Protein AF-A0AAV9ZK96-F1 (afdb_monomer_lite)

Radius of gyration: 22.39 Å; chains: 1; bounding box: 47×40×67 Å

Sequence (142 aa):
MERTIGNLGEEIKQHPSPYANLAERGYRRCQLNALTLLVPFLNPARPLPQGSEDLGNGYILLRARDEYHQIVAGKYGTAIRDYLEEAEGVPATEGWMPRVARWVRMRLPNGQIVRSVWKESRMLQLRIARNVKVKIVSFILV

Organism: NCBI:txid2862362

Foldseek 3Di:
DVVVVVVLCVQQDPDPDSVVSSVVVVVVVVVVVVCCVVPVVVPPDDPAPPPKDDPDPQKIFHPDKAPFFDWDDDPVQVVVQVCCCVPVVDHQPVPDTDTHIGTQWMQDNVRAIDGDPVVQVPDPDDPPPRDDDDDDPDPPDD

Secondary structure (DSSP, 8-state):
-HHHHHHHHHHH-S-SSHHHHHHHHHHHHHHHHHHHHH-GGGSPPPPPPTT-EEEETTEEEEEEE-SSPEE--THHHHHHHHHHHHHH-----TT---EE--EEEEE-TTS-EEE-HHHHTT-SS-----------------

pLDDT: mean 81.17, std 12.4, range [34.97, 94.25]

Structure (mmCIF, N/CA/C/O backbone):
data_AF-A0AAV9ZK96-F1
#
_entry.id   AF-A0AAV9ZK96-F1
#
loop_
_atom_site.group_PDB
_atom_site.id
_atom_site.type_symbol
_atom_site.label_atom_id
_atom_site.label_alt_id
_atom_site.label_comp_id
_atom_site.label_asym_id
_atom_site.label_entity_id
_atom_site.label_seq_id
_atom_site.pdbx_PDB_ins_code
_atom_site.Cartn_x
_atom_site.Cartn_y
_atom_site.Cartn_z
_atom_site.occupancy
_atom_site.B_iso_or_equiv
_atom_site.auth_seq_id
_atom_site.auth_comp_id
_atom_site.auth_asym_id
_atom_site.auth_atom_id
_atom_site.pdbx_PDB_model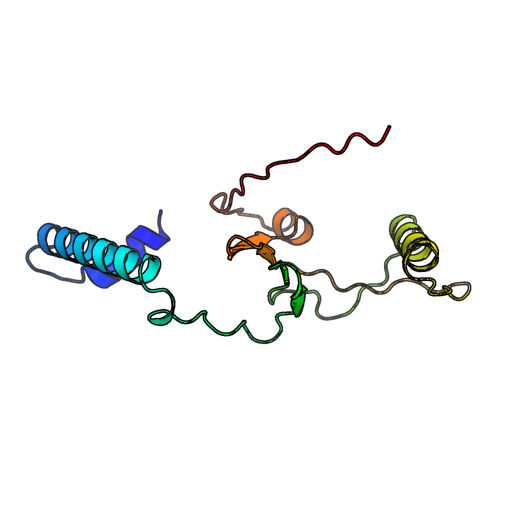_num
ATOM 1 N N . MET A 1 1 ? 0.420 -5.486 19.413 1.00 51.66 1 MET A N 1
ATOM 2 C CA . MET A 1 1 ? -0.102 -5.308 20.783 1.00 51.66 1 MET A CA 1
ATOM 3 C C . MET A 1 1 ? -0.197 -3.848 21.198 1.00 51.66 1 MET A C 1
ATOM 5 O O . MET A 1 1 ? -1.306 -3.421 21.463 1.00 51.66 1 MET A O 1
ATOM 9 N N . GLU A 1 2 ? 0.877 -3.049 21.174 1.00 47.25 2 GLU A N 1
ATOM 10 C CA . GLU A 1 2 ? 0.837 -1.656 21.686 1.00 47.25 2 GLU A CA 1
ATOM 11 C C . GLU A 1 2 ? -0.257 -0.765 21.086 1.00 47.25 2 GLU A C 1
ATOM 13 O O . GLU A 1 2 ? -0.863 0.014 21.802 1.00 47.25 2 GLU A O 1
ATOM 18 N N . ARG A 1 3 ? -0.556 -0.882 19.782 1.00 57.72 3 ARG A N 1
ATOM 19 C CA . ARG A 1 3 ? -1.648 -0.098 19.174 1.00 57.72 3 ARG A CA 1
ATOM 20 C C . ARG A 1 3 ? -3.020 -0.498 19.695 1.00 57.72 3 ARG A C 1
ATOM 22 O O . ARG A 1 3 ? -3.884 0.354 19.818 1.00 57.72 3 ARG A O 1
ATOM 29 N N . THR A 1 4 ? -3.213 -1.781 19.977 1.00 63.31 4 THR A N 1
ATOM 30 C CA . THR A 1 4 ? -4.451 -2.285 20.568 1.00 63.31 4 THR A CA 1
ATOM 31 C C . THR A 1 4 ? -4.566 -1.802 22.008 1.00 63.31 4 THR A C 1
ATOM 33 O O . THR A 1 4 ? -5.631 -1.348 22.391 1.00 63.31 4 THR A O 1
ATOM 36 N N . ILE A 1 5 ? -3.464 -1.819 22.764 1.00 68.25 5 ILE A N 1
ATOM 37 C CA . ILE A 1 5 ? -3.412 -1.317 24.144 1.00 68.25 5 ILE A CA 1
ATOM 38 C C . ILE A 1 5 ? -3.683 0.191 24.186 1.00 68.25 5 ILE A C 1
ATOM 40 O O . ILE A 1 5 ? -4.531 0.617 24.955 1.00 68.25 5 ILE A O 1
ATOM 44 N N . GLY A 1 6 ? -3.039 0.987 23.327 1.00 73.56 6 GLY A N 1
ATOM 45 C CA . GLY A 1 6 ? -3.280 2.432 23.242 1.00 73.56 6 GLY A CA 1
ATOM 46 C C . GLY A 1 6 ? -4.715 2.765 22.835 1.00 73.56 6 GLY A C 1
ATOM 47 O O . GLY A 1 6 ? -5.361 3.574 23.482 1.00 73.56 6 GLY A O 1
ATOM 48 N N . ASN A 1 7 ? -5.253 2.068 21.833 1.00 77.56 7 ASN A N 1
ATOM 49 C CA . ASN A 1 7 ? -6.628 2.266 21.377 1.00 77.56 7 ASN A CA 1
ATOM 50 C C . ASN A 1 7 ? -7.661 1.859 22.453 1.00 77.56 7 ASN A C 1
ATOM 52 O O . ASN A 1 7 ? -8.629 2.570 22.692 1.00 77.56 7 ASN A O 1
ATOM 56 N N . LEU A 1 8 ? -7.433 0.751 23.167 1.00 74.38 8 LEU A N 1
ATOM 57 C CA . LEU A 1 8 ? -8.264 0.387 24.320 1.00 74.38 8 LEU A CA 1
ATOM 58 C C . LEU A 1 8 ? -8.107 1.402 25.464 1.00 74.38 8 LEU A C 1
ATOM 60 O O . LEU A 1 8 ? -9.097 1.772 26.081 1.00 74.38 8 LEU A O 1
ATOM 64 N N . GLY A 1 9 ? -6.896 1.904 25.711 1.00 76.19 9 GLY A N 1
ATOM 65 C CA . GLY A 1 9 ? -6.639 2.960 26.693 1.00 76.19 9 GLY A CA 1
ATOM 66 C C . GLY A 1 9 ? -7.394 4.258 26.387 1.00 76.19 9 GLY A C 1
ATOM 67 O O . GLY A 1 9 ? -7.990 4.844 27.291 1.00 76.19 9 GLY A O 1
ATOM 68 N N . GLU A 1 10 ? -7.446 4.663 25.114 1.00 78.12 10 GLU A N 1
ATOM 69 C CA . GLU A 1 10 ? -8.240 5.807 24.641 1.00 78.12 10 GLU A CA 1
ATOM 70 C C . GLU A 1 10 ? -9.750 5.625 24.894 1.00 78.12 10 GLU A C 1
ATOM 72 O O . GLU A 1 10 ? -10.448 6.599 25.188 1.00 78.12 10 GLU A O 1
ATOM 77 N N . GLU A 1 11 ? -10.264 4.392 24.814 1.00 76.00 11 GLU A N 1
ATOM 78 C CA . GLU A 1 11 ? -11.683 4.078 25.042 1.00 76.00 11 GLU A CA 1
ATOM 79 C C . GLU A 1 11 ? -12.065 3.938 26.522 1.00 76.00 11 GLU A C 1
ATOM 81 O O . GLU A 1 11 ? -13.189 4.290 26.895 1.00 76.00 11 GLU A O 1
ATOM 86 N N . ILE A 1 12 ? -11.158 3.427 27.362 1.00 81.44 12 ILE A N 1
ATOM 87 C CA . ILE A 1 12 ? -11.403 3.235 28.800 1.00 81.44 12 ILE A CA 1
ATOM 88 C C . ILE A 1 12 ? -11.463 4.593 29.521 1.00 81.44 12 ILE A C 1
ATOM 90 O O . ILE A 1 12 ? -12.343 4.781 30.364 1.00 81.44 12 ILE A O 1
ATOM 94 N N . LYS A 1 13 ? -10.580 5.549 29.171 1.00 74.25 13 LYS A N 1
ATOM 95 C CA . LYS A 1 13 ? -10.409 6.850 29.865 1.00 74.25 13 LYS A CA 1
ATOM 96 C C . LYS A 1 13 ? -10.272 6.683 31.399 1.00 74.25 13 LYS A C 1
ATOM 98 O O . LYS A 1 13 ? -9.980 5.596 31.889 1.00 74.25 13 LYS A O 1
ATOM 103 N N . GLN A 1 14 ? -10.443 7.752 32.185 1.00 75.62 14 GLN A N 1
ATOM 104 C CA . GLN A 1 14 ? -10.498 7.671 33.655 1.00 75.62 14 GLN A CA 1
ATOM 105 C C . GLN A 1 14 ? -11.898 7.231 34.117 1.00 75.62 14 GLN A C 1
ATOM 107 O O . GLN A 1 14 ? -12.690 8.039 34.594 1.00 75.62 14 GLN A O 1
ATOM 112 N N . HIS A 1 15 ? -12.233 5.953 33.921 1.00 75.38 15 HIS A N 1
ATOM 113 C CA . HIS A 1 15 ? -13.494 5.385 34.405 1.00 75.38 15 HIS A CA 1
ATOM 114 C C . HIS A 1 15 ? -13.326 4.809 35.825 1.00 75.38 15 HIS A C 1
ATOM 116 O O . HIS A 1 15 ? -12.348 4.098 36.060 1.00 75.38 15 HIS A O 1
ATOM 122 N N . PRO A 1 16 ? -14.273 5.034 36.758 1.00 78.94 16 PRO A N 1
ATOM 123 C CA . PRO A 1 16 ? -14.175 4.544 38.140 1.00 78.94 16 PRO A CA 1
ATOM 124 C C . PRO A 1 16 ? -14.132 3.011 38.262 1.00 78.94 16 PRO A C 1
ATOM 126 O O . PRO A 1 16 ? -13.579 2.488 39.223 1.00 78.94 16 PRO A O 1
ATOM 129 N N . SER A 1 17 ? -14.651 2.281 37.266 1.00 85.56 17 SER A N 1
ATOM 130 C CA . SER A 1 17 ? -14.426 0.835 37.103 1.00 85.56 17 SER A CA 1
ATOM 131 C C . SER A 1 17 ? -13.847 0.538 35.712 1.00 85.56 17 SER A C 1
ATOM 133 O O . SER A 1 17 ? -14.605 0.394 34.746 1.00 85.56 17 SER A O 1
ATOM 135 N N . PRO A 1 18 ? -12.513 0.509 35.559 1.00 82.31 18 PRO A N 1
ATOM 136 C CA . PRO A 1 18 ? -11.870 0.404 34.249 1.00 82.31 18 PRO A CA 1
ATOM 137 C C . PRO A 1 18 ? -12.066 -0.970 33.599 1.00 82.31 18 PRO A C 1
ATOM 139 O O . PRO A 1 18 ? -12.265 -1.050 32.389 1.00 82.31 18 PRO A O 1
ATOM 142 N N . TYR A 1 19 ? -12.078 -2.049 34.387 1.00 84.75 19 TYR A N 1
ATOM 143 C CA . TYR A 1 19 ? -12.253 -3.408 33.869 1.00 84.75 19 TYR A CA 1
ATOM 144 C C . TYR A 1 19 ? -13.673 -3.670 33.353 1.00 84.75 19 TYR A C 1
ATOM 146 O O . TYR A 1 19 ? -13.827 -4.259 32.285 1.00 84.75 19 TYR A O 1
ATOM 154 N N . ALA A 1 20 ? -14.704 -3.191 34.061 1.00 85.69 20 ALA A N 1
ATOM 155 C CA . ALA A 1 20 ? -16.091 -3.328 33.612 1.00 85.69 20 ALA A CA 1
ATOM 156 C C . ALA A 1 20 ? -16.338 -2.546 32.310 1.00 85.69 20 ALA A C 1
ATOM 158 O O . ALA A 1 20 ? -16.910 -3.084 31.364 1.00 85.69 20 ALA A O 1
ATOM 159 N N . ASN A 1 21 ? -15.819 -1.316 32.223 1.00 86.06 21 ASN A N 1
ATOM 160 C CA . ASN A 1 21 ? -15.887 -0.510 31.002 1.00 86.06 21 ASN A CA 1
ATOM 161 C C . ASN A 1 21 ? -15.134 -1.185 29.841 1.00 86.06 21 ASN A C 1
ATOM 163 O O . ASN A 1 21 ? -15.666 -1.299 28.741 1.00 86.06 21 ASN A O 1
ATOM 167 N N . LEU A 1 22 ? -13.926 -1.710 30.076 1.00 87.12 22 LEU A N 1
ATOM 168 C CA . LEU A 1 22 ? -13.170 -2.438 29.052 1.00 87.12 22 LEU A CA 1
ATOM 169 C C . LEU A 1 22 ? -13.938 -3.656 28.514 1.00 87.12 22 LEU A C 1
ATOM 171 O O . LEU A 1 22 ? -13.973 -3.867 27.300 1.00 87.12 22 LEU A O 1
ATOM 175 N N . ALA A 1 23 ? -14.567 -4.439 29.394 1.00 88.06 23 ALA A N 1
ATOM 176 C CA . ALA A 1 23 ? -15.381 -5.583 28.994 1.00 88.06 23 ALA A CA 1
ATOM 177 C C . ALA A 1 23 ? -16.574 -5.151 28.124 1.00 88.06 23 ALA A C 1
ATOM 179 O O . ALA A 1 23 ? -16.805 -5.730 27.061 1.00 88.06 23 ALA A O 1
ATOM 180 N N . GLU A 1 24 ? -17.277 -4.086 28.515 1.00 88.50 24 GLU A N 1
ATOM 181 C CA . GLU A 1 24 ? -18.389 -3.528 27.741 1.00 88.50 24 GLU A CA 1
ATOM 182 C C . GLU A 1 24 ? -17.933 -3.007 26.365 1.00 88.50 24 GLU A C 1
ATOM 184 O O . GLU A 1 24 ? -18.576 -3.272 25.345 1.00 88.50 24 GLU A O 1
ATOM 189 N N . ARG A 1 25 ? -16.784 -2.320 26.298 1.00 89.06 25 ARG A N 1
ATOM 190 C CA . ARG A 1 25 ? -16.174 -1.861 25.037 1.00 89.06 25 ARG A CA 1
ATOM 191 C C . ARG A 1 25 ? -15.813 -3.026 24.124 1.00 89.06 25 ARG A C 1
ATOM 193 O O . ARG A 1 25 ? -16.117 -2.983 22.930 1.00 89.06 25 ARG A O 1
ATOM 200 N N . GLY A 1 26 ? -15.212 -4.076 24.681 1.00 89.19 26 GLY A N 1
ATOM 201 C CA . GLY A 1 26 ? -14.913 -5.313 23.962 1.00 89.19 26 GLY A CA 1
ATOM 202 C C . GLY A 1 26 ? -16.175 -5.959 23.392 1.00 89.19 26 GLY A C 1
ATOM 203 O O . GLY A 1 26 ? -16.223 -6.263 22.201 1.00 89.19 26 GLY A O 1
ATOM 204 N N . TYR A 1 27 ? -17.224 -6.080 24.210 1.00 92.38 27 TYR A N 1
ATOM 205 C CA . TYR A 1 27 ? -18.515 -6.628 23.796 1.00 92.38 27 TYR A CA 1
ATOM 206 C C . TYR A 1 27 ? -19.143 -5.828 22.645 1.00 92.38 27 TYR A C 1
ATOM 208 O O . TYR A 1 27 ? -19.473 -6.401 21.605 1.00 92.38 27 TYR A O 1
ATOM 216 N N . ARG A 1 28 ? -19.211 -4.495 22.764 1.00 90.38 28 ARG A N 1
ATOM 217 C CA . ARG A 1 28 ? -19.727 -3.622 21.695 1.00 90.38 28 ARG A CA 1
ATOM 218 C C . ARG A 1 28 ? -18.913 -3.741 20.404 1.00 90.38 28 ARG A C 1
ATOM 220 O O . ARG A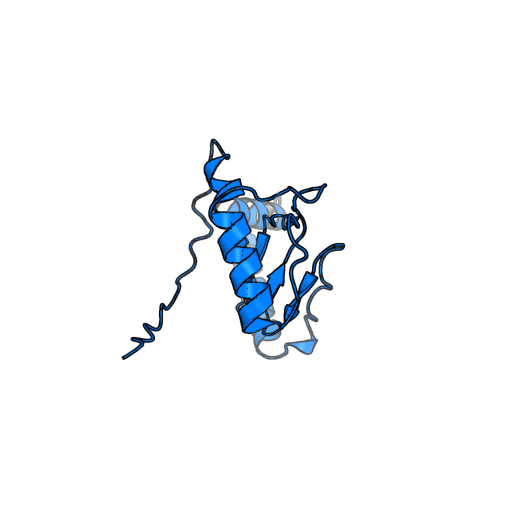 1 28 ? -19.494 -3.781 19.323 1.00 90.38 28 ARG A O 1
ATOM 227 N N . ARG A 1 29 ? -17.580 -3.840 20.482 1.00 88.75 29 ARG A N 1
ATOM 228 C CA . ARG A 1 29 ? -16.727 -4.062 19.298 1.00 88.75 29 ARG A CA 1
ATOM 229 C C . ARG A 1 29 ? -17.016 -5.394 18.623 1.00 88.75 29 ARG A C 1
ATOM 231 O O . ARG A 1 29 ? -17.081 -5.436 17.400 1.00 88.75 29 ARG A O 1
ATOM 238 N N . CYS A 1 30 ? -17.212 -6.463 19.391 1.00 90.50 30 CYS A N 1
ATOM 239 C CA . CYS A 1 30 ? -17.603 -7.757 18.837 1.00 90.50 30 CYS A CA 1
ATOM 240 C C . CYS A 1 30 ? -18.945 -7.665 18.103 1.00 90.50 30 CYS A C 1
ATOM 242 O O . CYS A 1 30 ? -19.038 -8.136 16.972 1.00 90.50 30 CYS A O 1
ATOM 244 N N . GLN A 1 31 ? -19.943 -7.001 18.693 1.00 93.38 31 GLN A N 1
ATOM 245 C CA . GLN A 1 31 ? -21.242 -6.784 18.049 1.00 93.38 31 GLN A CA 1
ATOM 246 C C . GLN A 1 31 ? -21.116 -5.969 16.755 1.00 93.38 31 GLN A C 1
ATOM 248 O O . GLN A 1 31 ? -21.646 -6.377 15.726 1.00 93.38 31 GLN A O 1
ATOM 253 N N . LEU A 1 32 ? -20.369 -4.860 16.774 1.00 89.31 32 LEU A N 1
ATOM 254 C CA . LEU A 1 32 ? -20.143 -4.029 15.586 1.00 89.31 32 LEU A CA 1
ATOM 255 C C . LEU A 1 32 ? -19.370 -4.770 14.493 1.00 89.31 32 LEU A C 1
ATOM 257 O O . LEU A 1 32 ? -19.716 -4.654 13.319 1.00 89.31 32 LEU A O 1
ATOM 261 N N . ASN A 1 33 ? -18.350 -5.549 14.858 1.00 87.44 33 ASN A N 1
ATOM 262 C CA . ASN A 1 33 ? -17.597 -6.368 13.910 1.00 87.44 33 ASN A CA 1
ATOM 263 C C . ASN A 1 33 ? -18.489 -7.451 13.295 1.00 87.44 33 ASN A C 1
ATOM 265 O O . ASN A 1 33 ? -18.456 -7.637 12.083 1.00 87.44 33 ASN A O 1
ATOM 269 N N . ALA A 1 34 ? -19.313 -8.127 14.102 1.00 90.69 34 ALA A N 1
ATOM 270 C CA . ALA A 1 34 ? -20.272 -9.114 13.613 1.00 90.69 34 ALA A CA 1
ATOM 271 C C . ALA A 1 34 ? -21.285 -8.477 12.652 1.00 90.69 34 ALA A C 1
ATOM 273 O O . ALA A 1 34 ? -21.504 -8.988 11.558 1.00 90.69 34 ALA A O 1
ATOM 274 N N . LEU A 1 35 ? -21.835 -7.318 13.012 1.00 91.88 35 LEU A N 1
ATOM 275 C CA . LEU A 1 35 ? -22.788 -6.583 12.184 1.00 91.88 35 LEU A CA 1
ATOM 276 C C . LEU A 1 35 ? -22.153 -6.083 10.878 1.00 91.88 35 LEU A C 1
ATOM 278 O O . LEU A 1 35 ? -22.760 -6.195 9.821 1.00 91.88 35 LEU A O 1
ATOM 282 N N . THR A 1 36 ? -20.903 -5.619 10.928 1.00 85.56 36 THR A N 1
ATOM 283 C CA . THR A 1 36 ? -20.119 -5.222 9.746 1.00 85.56 36 THR A CA 1
ATOM 284 C C . THR A 1 36 ? -19.844 -6.400 8.808 1.00 85.56 36 THR A C 1
ATOM 286 O O . THR A 1 36 ? -19.826 -6.225 7.592 1.00 85.56 36 THR A O 1
ATOM 289 N N . LEU A 1 37 ? -19.626 -7.598 9.359 1.00 83.06 37 LEU A N 1
ATOM 290 C CA . LEU A 1 37 ? -19.422 -8.819 8.575 1.00 83.06 37 LEU A CA 1
ATOM 291 C C . LEU A 1 37 ? -20.724 -9.307 7.932 1.00 83.06 37 LEU A C 1
ATOM 293 O O . LEU A 1 37 ? -20.708 -9.727 6.779 1.00 83.06 37 LEU A O 1
ATOM 297 N N . LEU A 1 38 ? -21.839 -9.243 8.665 1.00 91.44 38 LEU A N 1
ATOM 298 C CA . LEU A 1 38 ? -23.157 -9.663 8.182 1.00 91.44 38 LEU A CA 1
ATOM 299 C C . LEU A 1 38 ? -23.759 -8.669 7.185 1.00 91.44 38 LEU A C 1
ATOM 301 O O . LEU A 1 38 ? -24.496 -9.066 6.287 1.00 91.44 38 LEU A O 1
ATOM 305 N N . VAL A 1 39 ? -23.456 -7.380 7.345 1.00 90.75 39 VAL A N 1
ATOM 306 C CA . VAL A 1 39 ? -24.086 -6.293 6.595 1.00 90.75 39 VAL A CA 1
ATOM 307 C C . VAL A 1 39 ? -23.015 -5.325 6.063 1.00 90.75 39 VAL A C 1
ATOM 309 O O . VAL A 1 39 ? -22.837 -4.226 6.597 1.00 90.75 39 VAL A O 1
ATOM 312 N N . PRO A 1 40 ? -22.291 -5.697 4.988 1.00 80.00 40 PRO A N 1
ATOM 313 C CA . PRO A 1 40 ? -21.124 -4.944 4.519 1.00 80.00 40 PRO A CA 1
ATOM 314 C C . PRO A 1 40 ? -21.424 -3.503 4.088 1.00 80.00 40 PRO A C 1
ATOM 316 O O . PRO A 1 40 ? -20.560 -2.636 4.198 1.00 80.00 40 PRO A O 1
ATOM 319 N N . PHE A 1 41 ? -22.646 -3.211 3.629 1.00 86.19 41 PHE A N 1
ATOM 320 C CA . PHE A 1 41 ? -23.013 -1.866 3.171 1.00 86.19 41 PHE A CA 1
ATOM 321 C C . PHE A 1 41 ? -23.051 -0.823 4.300 1.00 86.19 41 PHE A C 1
ATOM 323 O O . PHE A 1 41 ? -22.939 0.368 4.021 1.00 86.19 41 PHE A O 1
ATOM 330 N N . LEU A 1 42 ? -23.178 -1.246 5.566 1.00 85.62 42 LEU A N 1
ATOM 331 C CA . LEU A 1 42 ? -23.148 -0.344 6.725 1.00 85.62 42 LEU A CA 1
ATOM 332 C C . LEU A 1 42 ? -21.743 0.187 7.029 1.00 85.62 42 LEU A C 1
ATOM 334 O O . LEU A 1 42 ? -21.598 1.165 7.761 1.00 85.62 42 LEU A O 1
ATOM 338 N N . ASN A 1 43 ? -20.708 -0.434 6.464 1.00 80.31 43 ASN A N 1
ATOM 339 C CA . ASN A 1 43 ? -19.331 0.024 6.567 1.00 80.31 43 ASN A CA 1
ATOM 340 C C . ASN A 1 43 ? -18.722 0.104 5.162 1.00 80.31 43 ASN A C 1
ATOM 342 O O . ASN A 1 43 ? -17.929 -0.767 4.782 1.00 80.31 43 ASN A O 1
ATOM 346 N N . PRO A 1 44 ? -19.112 1.119 4.367 1.00 78.50 44 PRO A N 1
ATOM 347 C CA . PRO A 1 44 ? -18.595 1.266 3.019 1.00 78.50 44 PRO A CA 1
ATOM 348 C C . PRO A 1 44 ? -17.070 1.355 3.055 1.00 78.50 44 PRO A C 1
ATOM 350 O O . PRO A 1 44 ? -16.473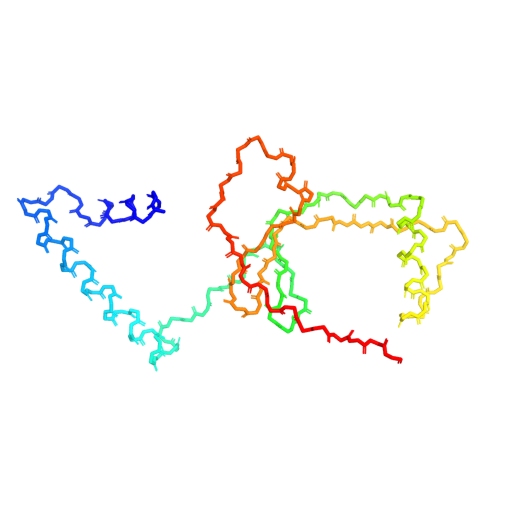 1.958 3.955 1.00 78.50 44 PRO A O 1
ATOM 353 N N . ALA A 1 45 ? -16.430 0.737 2.063 1.00 76.56 45 ALA A N 1
ATOM 354 C CA . ALA A 1 45 ? -14.984 0.782 1.943 1.00 76.56 45 ALA A CA 1
ATOM 355 C C . ALA A 1 45 ? -14.522 2.243 1.927 1.00 76.56 45 ALA A C 1
ATOM 357 O O . ALA A 1 45 ? -15.042 3.073 1.179 1.00 76.56 45 ALA A O 1
ATOM 358 N N . ARG A 1 46 ? -13.533 2.561 2.766 1.00 81.12 46 ARG A N 1
ATOM 359 C CA . ARG A 1 46 ? -12.939 3.897 2.754 1.00 81.12 46 ARG A CA 1
ATOM 360 C C . ARG A 1 46 ? -12.355 4.164 1.365 1.00 81.12 46 ARG A C 1
ATOM 362 O O . ARG A 1 46 ? -11.739 3.249 0.803 1.00 81.12 46 ARG A O 1
ATOM 369 N N . PRO A 1 47 ? -12.501 5.391 0.836 1.00 86.44 47 PRO A N 1
ATOM 370 C CA . PRO A 1 47 ? -11.868 5.753 -0.418 1.00 86.44 47 PRO A CA 1
ATOM 371 C C . PRO A 1 47 ? -10.362 5.531 -0.311 1.00 86.44 47 PRO A C 1
ATOM 373 O O . PRO A 1 47 ? -9.770 5.601 0.776 1.00 86.44 47 PRO A O 1
ATOM 376 N N . LEU A 1 48 ? -9.745 5.232 -1.449 1.00 88.00 48 LEU A N 1
ATOM 377 C CA . LEU A 1 48 ? -8.312 5.018 -1.472 1.00 88.00 48 LEU A CA 1
ATOM 378 C C . LEU A 1 48 ? -7.584 6.309 -1.073 1.00 88.00 48 LEU A C 1
ATOM 380 O O . LEU A 1 48 ? -8.034 7.407 -1.415 1.00 88.00 48 LEU A O 1
ATOM 384 N N . PRO A 1 49 ? -6.469 6.204 -0.332 1.00 88.56 49 PRO A N 1
ATOM 385 C CA . PRO A 1 49 ? -5.675 7.372 0.005 1.00 88.56 49 PRO A CA 1
ATOM 386 C C . PRO A 1 49 ? -5.200 8.075 -1.267 1.00 88.56 49 PRO A C 1
ATOM 388 O O . PRO A 1 49 ? -4.812 7.414 -2.227 1.00 88.56 49 PRO A O 1
ATOM 391 N N . GLN A 1 50 ? -5.145 9.405 -1.246 1.00 89.69 50 GLN A N 1
ATOM 392 C CA . GLN A 1 50 ? -4.651 10.177 -2.382 1.00 89.69 50 GLN A CA 1
ATOM 393 C C . GLN A 1 50 ? -3.267 9.688 -2.851 1.00 89.69 50 GLN A C 1
ATOM 395 O O . GLN A 1 50 ? -2.345 9.491 -2.051 1.00 89.69 50 GLN A O 1
ATOM 400 N N . GLY A 1 51 ? -3.125 9.512 -4.168 1.00 88.81 51 GLY A N 1
ATOM 401 C CA . GLY A 1 51 ? -1.899 9.017 -4.792 1.00 88.81 51 GLY A CA 1
ATOM 402 C C . GLY A 1 51 ? -1.677 7.512 -4.630 1.00 88.81 51 GLY A C 1
ATOM 403 O O . GLY A 1 51 ? -0.529 7.072 -4.685 1.00 88.81 51 GLY A O 1
ATOM 404 N N . SER A 1 52 ? -2.735 6.742 -4.370 1.00 92.56 52 SER A N 1
ATOM 405 C CA . SER A 1 52 ? -2.765 5.302 -4.617 1.00 92.56 52 SER A CA 1
ATOM 406 C C . SER A 1 52 ? -2.977 4.996 -6.097 1.00 92.56 52 SER A C 1
ATOM 408 O O . SER A 1 52 ? -3.652 5.761 -6.783 1.00 92.56 52 SER A O 1
ATOM 410 N N . GLU A 1 53 ? -2.496 3.845 -6.545 1.00 93.25 53 GLU A N 1
ATOM 411 C CA . GLU A 1 53 ? -2.675 3.353 -7.911 1.00 93.25 53 GLU A CA 1
ATOM 412 C C . GLU A 1 53 ? -3.263 1.938 -7.865 1.00 93.25 53 GLU A C 1
ATOM 414 O O . GLU A 1 53 ? -2.741 1.073 -7.159 1.00 93.25 53 GLU A O 1
ATOM 419 N N . ASP A 1 54 ? -4.392 1.727 -8.542 1.00 93.25 54 ASP A N 1
ATOM 420 C CA . ASP A 1 54 ? -5.069 0.428 -8.605 1.00 93.25 54 ASP A CA 1
ATOM 421 C C . ASP A 1 54 ? -4.487 -0.392 -9.760 1.00 93.25 54 ASP A C 1
ATOM 423 O O . ASP A 1 54 ? -4.517 0.047 -10.907 1.00 93.25 54 ASP A O 1
ATOM 427 N N . LEU A 1 55 ? -3.939 -1.567 -9.444 1.00 92.12 55 LEU A N 1
ATOM 428 C CA . LEU A 1 55 ? -3.361 -2.491 -10.424 1.00 92.12 55 LEU A CA 1
ATOM 429 C C . LEU A 1 55 ? -4.375 -3.548 -10.890 1.00 92.12 55 LEU A C 1
ATOM 431 O O . LEU A 1 55 ? -4.029 -4.436 -11.667 1.00 92.12 55 LEU A O 1
ATOM 435 N N . GLY A 1 56 ? -5.611 -3.498 -10.386 1.00 91.75 56 GLY A N 1
ATOM 436 C CA . GLY A 1 56 ? -6.621 -4.521 -10.611 1.00 91.75 56 GLY A CA 1
ATOM 437 C C . GLY A 1 56 ? -6.444 -5.744 -9.708 1.00 91.75 56 GLY A C 1
ATOM 438 O O . GLY A 1 56 ? -5.522 -5.848 -8.897 1.00 91.75 56 GLY A O 1
ATOM 439 N N . ASN A 1 57 ? -7.384 -6.690 -9.806 1.00 89.56 57 ASN A N 1
ATOM 440 C CA . ASN A 1 57 ? -7.392 -7.945 -9.036 1.00 89.56 57 ASN A CA 1
ATOM 441 C C . ASN A 1 57 ? -7.275 -7.768 -7.505 1.00 89.56 57 ASN A C 1
ATOM 443 O O . ASN A 1 57 ? -6.839 -8.671 -6.795 1.00 89.56 57 ASN A O 1
ATOM 447 N N . GLY A 1 58 ? -7.662 -6.601 -6.978 1.00 88.19 58 GLY A N 1
ATOM 448 C CA . GLY A 1 58 ? -7.566 -6.265 -5.555 1.00 88.19 58 GLY A CA 1
ATOM 449 C C . GLY A 1 58 ? -6.183 -5.788 -5.094 1.00 88.19 58 GLY A C 1
ATOM 450 O O . GLY A 1 58 ? -6.009 -5.509 -3.902 1.00 88.19 58 GLY A O 1
ATOM 451 N N . TYR A 1 59 ? -5.217 -5.660 -6.004 1.00 91.75 59 TYR A N 1
ATOM 452 C CA . TYR A 1 59 ? -3.885 -5.137 -5.729 1.00 91.75 59 TYR A CA 1
ATOM 453 C C . TYR A 1 59 ? -3.836 -3.622 -5.893 1.00 91.75 59 TYR A C 1
ATOM 455 O O . TYR A 1 59 ? -4.180 -3.092 -6.941 1.00 91.75 59 TYR A O 1
ATOM 463 N N . ILE A 1 60 ? -3.367 -2.916 -4.864 1.00 94.06 60 ILE A N 1
ATOM 464 C CA . ILE A 1 60 ? -3.309 -1.448 -4.894 1.00 94.06 60 ILE A CA 1
ATOM 465 C C . ILE A 1 60 ? -1.965 -0.962 -4.384 1.00 94.06 60 ILE A C 1
ATOM 467 O O . ILE A 1 60 ? -1.583 -1.254 -3.251 1.00 94.06 60 ILE A O 1
ATOM 471 N N . LEU A 1 61 ? -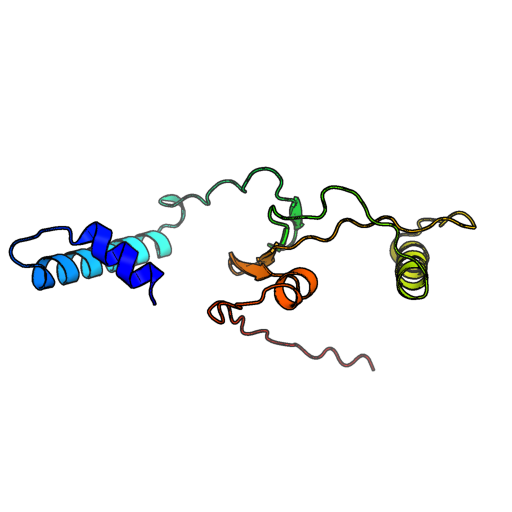1.261 -0.162 -5.170 1.00 94.25 61 LEU A N 1
ATOM 472 C CA . LEU A 1 61 ? -0.076 0.549 -4.719 1.00 94.25 61 LEU A CA 1
ATOM 473 C C . LEU A 1 61 ? -0.492 1.735 -3.848 1.00 94.25 61 LEU A C 1
ATOM 475 O O . LEU A 1 61 ? -1.379 2.515 -4.188 1.00 94.25 61 LEU A O 1
ATOM 479 N N . LEU A 1 62 ? 0.133 1.866 -2.680 1.00 93.06 62 LEU A N 1
ATOM 480 C CA . LEU A 1 62 ? -0.196 2.898 -1.701 1.00 93.06 62 LEU A CA 1
ATOM 481 C C . LEU A 1 62 ? 0.936 3.913 -1.584 1.00 93.06 62 LEU A C 1
ATOM 483 O O . LEU A 1 62 ? 2.114 3.568 -1.672 1.00 93.06 62 LEU A O 1
ATOM 487 N N . ARG A 1 63 ? 0.572 5.166 -1.290 1.00 82.88 63 ARG A N 1
ATOM 488 C CA . ARG A 1 63 ? 1.511 6.284 -1.143 1.00 82.88 63 ARG A CA 1
ATOM 489 C C . ARG A 1 63 ? 2.682 5.957 -0.195 1.00 82.88 63 ARG A C 1
ATOM 491 O O . ARG A 1 63 ? 2.558 5.185 0.763 1.00 82.88 63 ARG A O 1
ATOM 498 N N . ALA A 1 64 ? 3.794 6.650 -0.452 1.00 85.50 64 ALA A N 1
ATOM 499 C CA . ALA A 1 64 ? 5.199 6.281 -0.244 1.00 85.50 64 ALA A CA 1
ATOM 500 C C . ALA A 1 64 ? 5.756 5.555 -1.480 1.00 85.50 64 ALA A C 1
ATOM 502 O O . ALA A 1 64 ? 5.753 4.334 -1.562 1.00 85.50 64 ALA A O 1
ATOM 503 N N . ARG A 1 65 ? 6.234 6.341 -2.443 1.00 89.62 65 ARG A N 1
ATOM 504 C CA . ARG A 1 65 ? 6.972 5.899 -3.631 1.00 89.62 65 ARG A CA 1
ATOM 505 C C . ARG A 1 65 ? 8.167 6.823 -3.842 1.00 89.62 65 ARG A C 1
ATOM 507 O O . ARG A 1 65 ? 8.198 7.884 -3.214 1.00 89.62 65 ARG A O 1
ATOM 514 N N . ASP A 1 66 ? 9.102 6.439 -4.703 1.00 88.75 66 ASP A N 1
ATOM 515 C CA . ASP A 1 66 ? 10.117 7.370 -5.200 1.00 88.75 66 ASP A CA 1
ATOM 516 C C . ASP A 1 66 ? 9.439 8.643 -5.739 1.00 88.75 66 ASP A C 1
ATOM 518 O O . ASP A 1 66 ? 8.394 8.583 -6.391 1.00 88.75 66 ASP A O 1
ATOM 522 N N . GLU A 1 67 ? 10.015 9.801 -5.426 1.00 85.44 67 GLU A N 1
ATOM 523 C CA . GLU A 1 67 ? 9.523 11.091 -5.918 1.00 85.44 67 GLU A CA 1
ATOM 524 C C . GLU A 1 67 ? 9.805 11.253 -7.416 1.00 85.44 67 GLU A C 1
ATOM 526 O O . GLU A 1 67 ? 8.944 11.708 -8.165 1.00 85.44 67 GLU A O 1
ATOM 531 N N . TYR A 1 68 ? 10.973 10.776 -7.851 1.00 88.56 68 TYR A N 1
ATOM 532 C CA . TYR A 1 68 ? 11.438 10.829 -9.231 1.00 88.56 68 TYR A CA 1
ATOM 533 C C . TYR A 1 68 ? 11.705 9.425 -9.756 1.00 88.56 68 TYR A C 1
ATOM 535 O O . TYR A 1 68 ? 12.265 8.584 -9.044 1.00 88.56 68 TYR A O 1
ATOM 543 N N . HIS A 1 69 ? 11.357 9.191 -11.021 1.00 89.31 69 HIS A N 1
ATOM 544 C CA . HIS A 1 69 ? 11.699 7.948 -11.700 1.00 89.31 69 HIS A CA 1
ATOM 545 C C . HIS A 1 69 ? 13.218 7.781 -11.751 1.00 89.31 69 HIS A C 1
ATOM 547 O O . HIS A 1 69 ? 13.950 8.700 -12.115 1.00 89.31 69 HIS A O 1
ATOM 553 N N . GLN A 1 70 ? 13.678 6.596 -11.375 1.00 88.31 70 GLN A N 1
ATOM 554 C CA . GLN A 1 70 ? 15.086 6.237 -11.339 1.00 88.31 70 GLN A CA 1
ATOM 555 C C . GLN A 1 70 ? 15.427 5.439 -12.593 1.00 88.31 70 GLN A C 1
ATOM 557 O O . GLN A 1 70 ? 14.685 4.532 -12.973 1.00 88.31 70 GLN A O 1
ATOM 562 N N . ILE A 1 71 ? 16.553 5.769 -13.224 1.00 90.81 71 ILE A N 1
ATOM 563 C CA . ILE A 1 71 ? 17.091 4.985 -14.338 1.00 90.81 71 ILE A CA 1
ATOM 564 C C . ILE A 1 71 ? 17.559 3.636 -13.791 1.00 90.81 71 ILE A C 1
ATOM 566 O O . ILE A 1 71 ? 18.328 3.581 -12.828 1.00 90.81 71 ILE A O 1
ATOM 570 N N . VAL A 1 72 ? 17.107 2.548 -14.411 1.00 89.19 72 VAL A N 1
ATOM 571 C CA . VAL A 1 72 ? 17.564 1.197 -14.086 1.00 89.19 72 VAL A CA 1
ATOM 572 C C . VAL A 1 72 ? 18.618 0.783 -15.103 1.00 89.19 72 VAL A C 1
ATOM 574 O O . VAL A 1 72 ? 18.320 0.566 -16.273 1.00 89.19 72 VAL A O 1
ATOM 577 N N . ALA A 1 73 ? 19.866 0.689 -14.645 1.00 87.12 73 ALA A N 1
ATOM 578 C CA . ALA A 1 73 ? 21.010 0.312 -15.468 1.00 87.12 73 ALA A CA 1
ATOM 579 C C . ALA A 1 73 ? 21.410 -1.163 -15.283 1.00 87.12 73 ALA A C 1
ATOM 581 O O . ALA A 1 73 ? 21.027 -1.827 -14.314 1.00 87.12 73 ALA A O 1
ATOM 582 N N . GLY A 1 74 ? 22.232 -1.661 -16.210 1.00 87.44 74 GLY A N 1
ATOM 583 C CA . GLY A 1 74 ? 22.787 -3.014 -16.174 1.00 87.44 74 GLY A CA 1
ATOM 584 C C . GLY A 1 74 ? 21.730 -4.103 -16.366 1.00 87.44 74 GLY A C 1
ATOM 585 O O . GLY A 1 74 ? 20.703 -3.881 -17.003 1.00 87.44 74 GLY A O 1
ATOM 586 N N . LYS A 1 75 ? 21.974 -5.278 -15.772 1.00 89.38 75 LYS A N 1
ATOM 587 C CA . LYS A 1 75 ? 21.164 -6.497 -15.966 1.00 89.38 75 LYS A CA 1
ATOM 588 C C . LYS A 1 75 ? 19.669 -6.354 -15.652 1.00 89.38 75 LYS A C 1
ATOM 590 O O . LYS A 1 75 ? 18.847 -7.059 -16.218 1.00 89.38 75 LYS A O 1
ATOM 595 N N . TYR A 1 76 ? 19.308 -5.469 -14.722 1.00 88.12 76 TYR A N 1
ATOM 596 C CA . TYR A 1 76 ? 17.902 -5.243 -14.379 1.00 88.12 76 TYR A CA 1
ATOM 597 C C . TYR A 1 76 ? 17.208 -4.381 -15.433 1.00 88.12 76 TYR A C 1
ATOM 599 O O . TYR A 1 76 ? 16.039 -4.601 -15.725 1.00 88.12 76 TYR A O 1
ATOM 607 N N . GLY A 1 77 ? 17.929 -3.416 -16.012 1.00 88.88 77 GLY A N 1
ATOM 608 C CA . GLY A 1 77 ? 17.407 -2.585 -17.091 1.00 88.88 77 GLY A CA 1
ATOM 609 C C . GLY A 1 77 ? 17.202 -3.390 -18.370 1.00 88.88 77 GLY A C 1
ATOM 610 O O . GLY A 1 77 ? 16.170 -3.239 -19.013 1.00 88.88 77 GLY A O 1
ATOM 611 N N . THR A 1 78 ? 18.140 -4.290 -18.690 1.00 87.75 78 THR A N 1
ATOM 612 C CA . THR A 1 78 ? 17.991 -5.207 -19.829 1.00 87.75 78 THR A CA 1
ATOM 613 C C . THR A 1 78 ? 16.799 -6.135 -19.628 1.00 87.75 78 THR A C 1
ATOM 615 O O . THR A 1 78 ? 15.925 -6.153 -20.474 1.00 87.75 78 THR A O 1
ATOM 618 N N . ALA A 1 79 ? 16.661 -6.774 -18.462 1.00 89.25 79 ALA A N 1
ATOM 619 C CA . ALA A 1 79 ? 15.528 -7.667 -18.203 1.00 89.25 79 ALA A CA 1
ATOM 620 C C . ALA A 1 79 ? 14.155 -6.972 -18.310 1.00 89.25 79 ALA A C 1
ATOM 622 O O . ALA A 1 79 ? 13.201 -7.563 -18.803 1.00 89.25 79 ALA A O 1
ATOM 623 N N . ILE A 1 80 ? 14.041 -5.715 -17.856 1.00 88.44 80 ILE A N 1
ATOM 624 C CA . ILE A 1 80 ? 12.800 -4.932 -18.007 1.00 88.44 80 ILE A CA 1
ATOM 625 C C . ILE A 1 80 ? 12.521 -4.640 -19.481 1.00 88.44 80 ILE A C 1
ATOM 627 O O . ILE A 1 80 ? 11.373 -4.699 -19.909 1.00 88.44 80 ILE A O 1
ATOM 631 N N . ARG A 1 81 ? 13.560 -4.294 -20.242 1.00 87.25 81 ARG A N 1
ATOM 632 C CA . ARG A 1 81 ? 13.443 -4.026 -21.671 1.00 87.25 81 ARG A CA 1
ATOM 633 C C . ARG A 1 81 ? 12.985 -5.269 -22.426 1.00 87.25 81 ARG A C 1
ATOM 635 O O . ARG A 1 81 ? 11.987 -5.192 -23.127 1.00 87.25 81 ARG A O 1
ATOM 642 N N . ASP A 1 82 ? 13.668 -6.388 -22.209 1.00 87.56 82 ASP A N 1
ATOM 643 C CA . ASP A 1 82 ? 13.384 -7.654 -22.880 1.00 87.56 82 ASP A CA 1
ATOM 644 C C . ASP A 1 82 ? 11.936 -8.097 -22.584 1.00 87.56 82 ASP A C 1
ATOM 646 O O . ASP A 1 82 ? 11.197 -8.458 -23.494 1.00 87.56 82 ASP A O 1
ATOM 650 N N . TYR A 1 83 ? 11.477 -7.944 -21.333 1.00 87.56 83 TYR A N 1
ATOM 651 C CA . TYR A 1 83 ? 10.081 -8.198 -20.961 1.00 87.56 83 TYR A CA 1
ATOM 652 C C . TYR A 1 83 ? 9.084 -7.290 -21.700 1.00 87.56 83 TYR A C 1
ATOM 654 O O . TYR A 1 83 ? 8.047 -7.763 -22.148 1.00 87.56 83 TYR A O 1
ATOM 662 N N . LEU A 1 84 ? 9.357 -5.986 -21.813 1.00 86.44 84 LEU A N 1
ATOM 663 C CA . LEU A 1 84 ? 8.450 -5.051 -22.494 1.00 86.44 84 LEU A CA 1
ATOM 664 C C . LEU A 1 84 ? 8.385 -5.298 -24.007 1.00 86.44 84 LEU A C 1
ATOM 666 O O . LEU A 1 84 ? 7.327 -5.113 -24.608 1.00 86.44 84 LEU A O 1
ATOM 670 N N . GLU A 1 85 ? 9.490 -5.728 -24.610 1.00 86.50 85 GLU A N 1
ATOM 671 C CA . GLU A 1 85 ? 9.528 -6.117 -26.019 1.00 86.50 85 GLU A CA 1
ATOM 672 C C . GLU A 1 85 ? 8.762 -7.422 -26.260 1.00 86.50 85 GLU A C 1
ATOM 674 O O . GLU A 1 85 ? 7.943 -7.487 -27.175 1.00 86.50 85 GLU A O 1
ATOM 679 N N . GLU A 1 86 ? 8.988 -8.440 -25.427 1.00 85.62 86 GLU A N 1
ATOM 680 C CA . GLU A 1 86 ? 8.397 -9.772 -25.595 1.00 85.62 86 GLU A CA 1
ATOM 681 C C . GLU A 1 86 ? 6.914 -9.820 -25.204 1.00 85.62 86 GLU A C 1
ATOM 683 O O . GLU A 1 86 ? 6.098 -10.386 -25.930 1.00 85.62 86 GLU A O 1
ATOM 688 N N . ALA A 1 87 ? 6.549 -9.232 -24.062 1.00 83.25 87 ALA A N 1
ATOM 689 C CA . ALA A 1 87 ? 5.204 -9.353 -23.501 1.00 83.25 87 ALA A CA 1
ATOM 690 C C . ALA A 1 87 ? 4.243 -8.263 -23.992 1.00 83.25 87 ALA A C 1
ATOM 692 O O . ALA A 1 87 ? 3.067 -8.539 -24.217 1.00 83.25 87 ALA A O 1
ATOM 693 N N . GLU A 1 88 ? 4.729 -7.029 -24.149 1.00 76.50 88 GLU A N 1
ATOM 694 C CA . GLU A 1 88 ? 3.889 -5.861 -24.463 1.00 76.50 88 GLU A CA 1
ATOM 695 C C . GLU A 1 88 ? 4.098 -5.353 -25.901 1.00 76.50 88 GLU A C 1
ATOM 697 O O . GLU A 1 88 ? 3.405 -4.436 -26.342 1.00 76.50 88 GLU A O 1
ATOM 702 N N . GLY A 1 89 ? 5.052 -5.929 -26.647 1.00 77.69 89 GLY A N 1
ATOM 703 C CA . GLY A 1 89 ? 5.360 -5.530 -28.022 1.00 77.69 89 GLY A CA 1
ATOM 704 C C . GLY A 1 89 ? 5.858 -4.089 -28.144 1.00 77.69 89 GLY A C 1
ATOM 705 O O . GLY A 1 89 ? 5.742 -3.490 -29.214 1.00 77.69 89 GLY A O 1
ATOM 706 N N . VAL A 1 90 ? 6.370 -3.501 -27.057 1.00 76.19 90 VAL A N 1
ATOM 707 C CA . VAL A 1 90 ? 6.855 -2.118 -27.040 1.00 76.19 90 VAL A CA 1
ATOM 708 C C . VAL A 1 90 ? 8.306 -2.118 -27.522 1.00 76.19 90 VAL A C 1
ATOM 710 O O . VAL A 1 90 ? 9.172 -2.575 -26.777 1.00 76.19 90 VAL A O 1
ATOM 713 N N . PRO A 1 91 ? 8.614 -1.601 -28.730 1.00 68.06 91 PRO A N 1
ATOM 714 C CA . PRO A 1 91 ? 9.978 -1.606 -29.239 1.00 68.06 91 PRO A CA 1
ATOM 715 C C . PRO A 1 91 ? 10.826 -0.660 -28.395 1.00 68.06 91 PRO A C 1
ATOM 717 O O . PRO A 1 91 ? 10.613 0.559 -28.405 1.00 68.06 91 PRO A O 1
ATOM 720 N N . ALA A 1 92 ? 11.796 -1.194 -27.657 1.00 68.19 92 ALA A N 1
ATOM 721 C CA . ALA A 1 92 ? 12.719 -0.334 -26.954 1.00 68.19 92 ALA A CA 1
ATOM 722 C C . ALA A 1 92 ? 13.735 0.200 -27.957 1.00 68.19 92 ALA A C 1
ATOM 724 O O . ALA A 1 92 ? 14.538 -0.526 -28.536 1.00 68.19 92 ALA A O 1
ATOM 725 N N . THR A 1 93 ? 13.684 1.510 -28.183 1.00 74.38 93 THR A N 1
ATOM 726 C CA . THR A 1 93 ? 14.666 2.199 -29.018 1.00 74.38 93 THR A CA 1
ATOM 727 C C . THR A 1 93 ? 16.081 1.871 -28.544 1.00 74.38 93 THR A C 1
ATOM 729 O O . THR A 1 93 ? 16.337 1.769 -27.342 1.00 74.38 93 THR A O 1
ATOM 732 N N . GLU A 1 94 ? 17.014 1.722 -29.480 1.00 71.56 94 GLU A N 1
ATOM 733 C CA . GLU A 1 94 ? 18.413 1.442 -29.172 1.00 71.56 94 GLU A CA 1
ATOM 734 C C . GLU A 1 94 ? 18.965 2.488 -28.179 1.00 71.56 94 GLU A C 1
ATOM 736 O O . GLU A 1 94 ? 18.823 3.696 -28.369 1.00 71.56 94 GLU A O 1
ATOM 741 N N . GLY A 1 95 ? 19.524 2.028 -27.055 1.00 74.06 95 GLY A N 1
ATOM 742 C CA . GLY A 1 95 ? 20.002 2.905 -25.976 1.00 74.06 95 GLY A CA 1
ATOM 743 C C . GLY A 1 95 ? 18.927 3.436 -25.015 1.00 74.06 95 GLY A C 1
ATOM 744 O O . GLY A 1 95 ? 19.262 4.146 -24.064 1.00 74.06 95 GLY A O 1
ATOM 745 N N . TRP A 1 96 ? 17.652 3.076 -25.191 1.00 83.69 96 TRP A N 1
ATOM 746 C CA . TRP A 1 96 ? 16.612 3.383 -24.211 1.00 83.69 96 TRP A CA 1
ATOM 747 C C . TRP A 1 96 ? 16.886 2.670 -22.883 1.00 83.69 96 TRP A C 1
ATOM 749 O O . TRP A 1 96 ? 17.202 1.477 -22.837 1.00 83.69 96 TRP A O 1
ATOM 759 N N . MET A 1 97 ? 16.741 3.414 -21.784 1.00 84.25 97 MET A N 1
ATOM 760 C CA . MET A 1 97 ? 16.890 2.889 -20.431 1.00 84.25 97 MET A CA 1
ATOM 761 C C . MET A 1 97 ? 15.574 3.024 -19.663 1.00 84.25 97 MET A C 1
ATOM 763 O O . MET A 1 97 ? 15.038 4.137 -19.572 1.00 84.25 97 MET A O 1
ATOM 767 N N . PRO A 1 98 ? 15.079 1.938 -19.046 1.00 88.31 98 PRO A N 1
ATOM 768 C CA . PRO A 1 98 ? 13.839 1.983 -18.295 1.00 88.31 98 PRO A CA 1
ATOM 769 C C . PRO A 1 98 ? 13.965 2.908 -17.088 1.00 88.31 98 PRO A C 1
ATOM 771 O O . PRO A 1 98 ? 14.943 2.884 -16.332 1.00 88.31 98 PRO A O 1
ATOM 774 N N . ARG A 1 99 ? 12.931 3.727 -16.903 1.00 90.44 99 ARG A N 1
ATOM 775 C CA . ARG A 1 99 ? 12.786 4.635 -15.768 1.00 90.44 99 ARG A CA 1
ATOM 776 C C . ARG A 1 99 ? 11.647 4.138 -14.895 1.00 90.44 99 ARG A C 1
ATOM 778 O O . ARG A 1 99 ? 10.499 4.148 -15.323 1.00 90.44 99 ARG A O 1
ATOM 785 N N . VAL A 1 100 ? 11.955 3.725 -13.669 1.00 90.12 100 VAL A N 1
ATOM 786 C CA . VAL A 1 100 ? 10.967 3.129 -12.757 1.00 90.12 100 VAL A CA 1
ATOM 787 C C . VAL A 1 100 ? 10.829 3.950 -11.484 1.00 90.12 100 VAL A C 1
ATOM 789 O O . VAL A 1 100 ? 11.799 4.515 -10.981 1.00 90.12 100 VAL A O 1
ATOM 792 N N . ALA A 1 101 ? 9.621 3.997 -10.932 1.00 90.62 101 ALA A N 1
ATOM 793 C CA . ALA A 1 101 ? 9.379 4.518 -9.594 1.00 90.62 101 ALA A CA 1
ATOM 794 C C . ALA A 1 101 ? 9.108 3.344 -8.650 1.00 90.62 101 ALA A C 1
ATOM 796 O O . ALA A 1 101 ? 8.165 2.579 -8.857 1.00 90.62 101 ALA A O 1
ATOM 797 N N . ARG A 1 102 ? 9.915 3.187 -7.595 1.00 89.81 102 ARG A N 1
ATOM 798 C CA . ARG A 1 102 ? 9.672 2.124 -6.612 1.00 89.81 102 ARG A CA 1
ATOM 799 C C . ARG A 1 102 ? 8.566 2.542 -5.663 1.00 89.81 102 ARG A C 1
ATOM 801 O O . ARG A 1 102 ? 8.604 3.629 -5.086 1.00 89.81 102 ARG A O 1
ATOM 808 N N . TRP A 1 103 ? 7.627 1.639 -5.436 1.00 92.69 103 TRP A N 1
ATOM 809 C CA . TRP A 1 103 ? 6.579 1.808 -4.442 1.00 92.69 103 TRP A CA 1
ATOM 810 C C . TRP A 1 103 ? 6.954 1.101 -3.147 1.00 92.69 103 TRP A C 1
ATOM 812 O O . TRP A 1 103 ? 7.459 -0.019 -3.137 1.00 92.69 103 TRP A O 1
ATOM 822 N N . VAL A 1 104 ? 6.717 1.771 -2.024 1.00 91.12 104 VAL A N 1
ATOM 823 C CA . VAL A 1 104 ? 7.057 1.246 -0.701 1.00 91.12 104 VAL A CA 1
ATOM 824 C C . VAL A 1 104 ? 5.961 0.346 -0.170 1.00 91.12 104 VAL A C 1
ATOM 826 O O . VAL A 1 104 ? 6.275 -0.567 0.585 1.00 91.12 104 VAL A O 1
ATOM 829 N N . ARG A 1 105 ? 4.693 0.635 -0.471 1.00 91.94 105 ARG A N 1
ATOM 830 C CA . ARG A 1 105 ? 3.538 -0.021 0.144 1.00 91.94 105 ARG A CA 1
ATOM 831 C C . ARG A 1 105 ? 2.590 -0.536 -0.920 1.00 91.94 105 ARG A C 1
ATOM 833 O O . ARG A 1 105 ? 2.338 0.149 -1.904 1.00 91.94 105 ARG A O 1
ATOM 840 N N . MET A 1 106 ? 2.010 -1.695 -0.653 1.00 92.25 106 MET A N 1
ATOM 841 C CA . MET A 1 106 ? 1.016 -2.313 -1.519 1.00 92.25 106 MET A CA 1
ATOM 842 C C . MET A 1 106 ? -0.057 -2.975 -0.661 1.00 92.25 106 MET A C 1
ATOM 844 O O . MET A 1 106 ? 0.252 -3.601 0.352 1.00 92.25 106 MET A O 1
ATOM 848 N N . ARG A 1 107 ? -1.320 -2.798 -1.035 1.00 91.12 107 ARG A N 1
ATOM 849 C CA . ARG A 1 107 ? -2.467 -3.516 -0.497 1.00 91.12 107 ARG A CA 1
ATOM 850 C C . ARG A 1 107 ? -2.666 -4.782 -1.321 1.00 91.12 107 ARG A C 1
ATOM 852 O O . ARG A 1 107 ? -2.700 -4.717 -2.545 1.00 91.12 107 ARG A O 1
ATOM 859 N N . LEU A 1 108 ? -2.787 -5.907 -0.639 1.00 90.25 108 LEU A N 1
ATOM 860 C CA . LEU A 1 108 ? -3.121 -7.199 -1.222 1.00 90.25 108 LEU A CA 1
ATOM 861 C C . LEU A 1 108 ? -4.649 -7.348 -1.374 1.00 90.25 108 LEU A C 1
ATOM 863 O O . LEU A 1 108 ? -5.392 -6.613 -0.713 1.00 90.25 108 LEU A O 1
ATOM 867 N N . PRO A 1 109 ? -5.137 -8.346 -2.136 1.00 88.12 109 PRO A N 1
ATOM 868 C CA . PRO A 1 109 ? -6.572 -8.579 -2.326 1.00 88.12 109 PRO A CA 1
ATOM 869 C C . PRO A 1 109 ? -7.310 -8.873 -1.014 1.00 88.12 109 PRO A C 1
ATOM 871 O O . PRO A 1 109 ? -8.474 -8.527 -0.850 1.00 88.12 109 PRO A O 1
ATOM 874 N N . ASN A 1 110 ? -6.606 -9.437 -0.028 1.00 82.69 110 ASN A N 1
ATOM 875 C CA . ASN A 1 110 ? -7.120 -9.671 1.324 1.00 82.69 110 ASN A CA 1
ATOM 876 C C . ASN A 1 110 ? -7.143 -8.403 2.214 1.00 82.69 110 ASN A C 1
ATOM 878 O O . ASN A 1 110 ? -7.377 -8.499 3.418 1.00 82.69 110 ASN A O 1
ATOM 882 N N . GLY A 1 111 ? -6.829 -7.227 1.660 1.00 84.56 111 GLY A N 1
ATOM 883 C CA . GLY A 1 111 ? -6.799 -5.941 2.357 1.00 84.56 111 GLY A CA 1
ATOM 884 C C . GLY A 1 111 ? -5.537 -5.671 3.184 1.00 84.56 111 GLY A C 1
ATOM 885 O O . GLY A 1 111 ? -5.370 -4.557 3.687 1.00 84.56 111 GLY A O 1
ATOM 886 N N . GLN A 1 112 ? -4.624 -6.637 3.328 1.00 85.00 112 GLN A N 1
ATOM 887 C CA . GLN A 1 112 ? -3.384 -6.440 4.079 1.00 85.00 112 GLN A CA 1
ATOM 888 C C . GLN A 1 112 ? -2.428 -5.504 3.343 1.00 85.00 112 GLN A C 1
ATOM 890 O O . GLN A 1 112 ? -2.329 -5.532 2.121 1.00 85.00 112 GLN A O 1
ATOM 895 N N . ILE A 1 113 ? -1.685 -4.694 4.101 1.00 87.69 113 ILE A N 1
ATOM 896 C CA . ILE A 1 113 ? -0.684 -3.778 3.549 1.00 87.69 113 ILE A CA 1
ATOM 897 C C . ILE A 1 113 ? 0.710 -4.354 3.774 1.00 87.69 113 ILE A C 1
ATOM 899 O O . ILE A 1 113 ? 1.179 -4.427 4.915 1.00 87.69 113 ILE A O 1
ATOM 903 N N . VAL A 1 114 ? 1.378 -4.691 2.677 1.00 87.62 114 VAL A N 1
ATOM 904 C CA . VAL A 1 114 ? 2.777 -5.123 2.637 1.00 87.62 114 VAL A CA 1
ATOM 905 C C . VAL A 1 114 ? 3.709 -3.956 2.340 1.00 87.62 114 VAL A C 1
ATOM 907 O O . VAL A 1 114 ? 3.280 -2.881 1.901 1.00 87.62 114 VAL A O 1
ATOM 910 N N . ARG A 1 115 ? 5.001 -4.158 2.610 1.00 87.12 115 ARG A N 1
ATOM 911 C CA . ARG A 1 115 ? 6.058 -3.204 2.285 1.00 87.12 115 ARG A CA 1
ATOM 912 C C . ARG A 1 115 ? 7.105 -3.834 1.379 1.00 87.12 115 ARG A C 1
ATOM 914 O O . ARG A 1 115 ? 7.381 -5.021 1.478 1.00 87.12 115 ARG A O 1
ATOM 921 N N . SER A 1 116 ? 7.699 -3.013 0.519 1.00 87.38 116 SER A N 1
ATOM 922 C CA . SER A 1 116 ? 8.839 -3.421 -0.299 1.00 87.38 116 SER A CA 1
ATOM 923 C C . SER A 1 116 ? 10.063 -3.712 0.573 1.00 87.38 116 SER A C 1
ATOM 925 O O . SER A 1 116 ? 10.378 -2.945 1.492 1.00 87.38 116 SER A O 1
ATOM 927 N N . VAL A 1 117 ? 10.806 -4.757 0.204 1.00 85.38 117 VAL A N 1
ATOM 928 C CA . VAL A 1 117 ? 12.100 -5.100 0.815 1.00 85.38 117 VAL A CA 1
ATOM 929 C C . VAL A 1 117 ? 13.060 -3.915 0.757 1.00 85.38 117 VAL A C 1
ATOM 931 O O . VAL A 1 117 ? 13.746 -3.633 1.731 1.00 85.38 117 VAL A O 1
ATOM 934 N N . TRP A 1 118 ? 13.056 -3.166 -0.350 1.00 83.75 118 TRP A N 1
ATOM 935 C CA . TRP A 1 118 ? 13.884 -1.973 -0.533 1.00 83.75 118 TRP A CA 1
ATOM 936 C C . TRP A 1 118 ? 13.738 -0.948 0.600 1.00 83.75 118 TRP A C 1
ATOM 938 O O . TRP A 1 118 ? 14.731 -0.361 1.034 1.00 83.75 118 TRP A O 1
ATOM 948 N N . LYS A 1 119 ? 12.512 -0.710 1.082 1.00 85.19 119 LYS A N 1
ATOM 949 C CA . LYS A 1 119 ? 12.312 0.205 2.207 1.00 85.19 119 LYS A CA 1
ATOM 950 C C . LYS A 1 119 ? 12.645 -0.458 3.533 1.00 85.19 119 LYS A C 1
ATOM 952 O O . LYS A 1 119 ? 13.225 0.205 4.387 1.00 85.19 119 LYS A O 1
ATOM 957 N N . GLU A 1 120 ? 12.237 -1.708 3.721 1.00 84.81 120 GLU A N 1
ATOM 958 C CA . GLU A 1 120 ? 12.424 -2.418 4.987 1.00 84.81 120 GLU A CA 1
ATOM 959 C C . GLU A 1 120 ? 13.901 -2.640 5.313 1.00 84.81 120 GLU A C 1
ATOM 961 O O . GLU A 1 120 ? 14.313 -2.346 6.430 1.00 84.81 120 GLU A O 1
ATOM 966 N N . SER A 1 121 ? 14.725 -3.011 4.332 1.00 83.50 121 SER A N 1
ATOM 967 C CA . SER A 1 121 ? 16.169 -3.210 4.521 1.00 83.50 121 SER A CA 1
ATOM 968 C C . SER A 1 121 ? 16.922 -1.948 4.957 1.00 83.50 121 SER A C 1
ATOM 970 O O . SER A 1 121 ? 18.038 -2.033 5.455 1.00 83.50 121 SER A O 1
ATOM 972 N N . ARG A 1 122 ? 16.313 -0.767 4.793 1.00 83.31 122 ARG A N 1
ATOM 973 C CA . ARG A 1 122 ? 16.874 0.534 5.186 1.00 83.31 122 ARG A CA 1
ATOM 974 C C . ARG A 1 122 ? 16.351 1.040 6.531 1.00 83.31 122 ARG A C 1
ATOM 976 O O . ARG A 1 122 ? 16.660 2.165 6.916 1.00 83.31 122 ARG A O 1
ATOM 983 N N . MET A 1 123 ? 15.505 0.277 7.224 1.00 80.81 123 MET A N 1
ATOM 984 C CA . MET A 1 123 ? 14.987 0.655 8.539 1.00 80.81 123 MET A CA 1
ATOM 985 C C . MET A 1 123 ? 15.824 0.006 9.642 1.00 80.81 123 MET A C 1
ATOM 987 O O . MET A 1 123 ? 15.921 -1.211 9.706 1.00 80.81 123 MET A O 1
ATOM 991 N N . LEU A 1 124 ? 16.362 0.825 10.553 1.00 74.31 124 LEU A N 1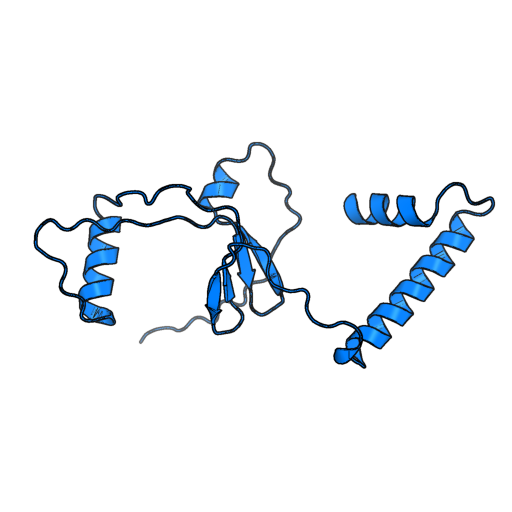
ATOM 992 C CA . LEU A 1 124 ? 17.135 0.352 11.711 1.00 74.31 124 LEU A CA 1
ATOM 993 C C . LEU A 1 124 ? 16.284 -0.449 12.708 1.00 74.31 124 LEU A C 1
ATOM 995 O O . LEU A 1 124 ? 16.783 -1.353 13.366 1.00 74.31 124 LEU A O 1
ATOM 999 N N . GLN A 1 125 ? 14.992 -0.124 12.816 1.00 77.25 125 GLN A N 1
ATOM 1000 C CA . GLN A 1 125 ? 14.048 -0.840 13.671 1.00 77.25 125 GLN A CA 1
ATOM 1001 C C . GLN A 1 125 ? 12.850 -1.322 12.860 1.00 77.25 125 GLN A C 1
ATOM 1003 O O . GLN A 1 125 ? 11.923 -0.569 12.536 1.00 77.25 125 GLN A O 1
ATOM 1008 N N . LEU A 1 126 ? 12.875 -2.611 12.528 1.00 70.06 126 LEU A N 1
ATOM 1009 C CA . LEU A 1 126 ? 11.767 -3.289 11.877 1.00 70.06 126 LEU A CA 1
ATOM 1010 C C . LEU A 1 126 ? 10.719 -3.676 12.914 1.00 70.06 126 LEU A C 1
ATOM 1012 O O . LEU A 1 126 ? 10.956 -4.476 13.815 1.00 70.06 126 LEU A O 1
ATOM 1016 N N . ARG A 1 127 ? 9.507 -3.141 12.761 1.00 66.50 127 ARG A N 1
ATOM 1017 C CA . ARG A 1 127 ? 8.360 -3.632 13.524 1.00 66.50 127 ARG A CA 1
ATOM 1018 C C . ARG A 1 127 ? 7.855 -4.925 12.881 1.00 66.50 127 ARG A C 1
ATOM 1020 O O . ARG A 1 127 ? 7.042 -4.860 11.956 1.00 66.50 127 ARG A O 1
ATOM 1027 N N . ILE A 1 128 ? 8.291 -6.072 13.404 1.00 66.62 128 ILE A N 1
ATOM 1028 C CA . ILE A 1 128 ? 7.911 -7.432 12.966 1.00 66.62 128 ILE A CA 1
ATOM 1029 C C . ILE A 1 128 ? 6.477 -7.769 13.423 1.00 66.62 128 ILE A C 1
ATOM 1031 O O . ILE A 1 128 ? 6.232 -8.661 14.226 1.00 66.62 128 ILE A O 1
ATOM 1035 N N . ALA A 1 129 ? 5.496 -6.988 12.972 1.00 59.41 129 ALA A N 1
ATOM 1036 C CA . ALA A 1 129 ? 4.080 -7.173 13.307 1.00 59.41 129 ALA A CA 1
ATOM 1037 C C . ALA A 1 129 ? 3.193 -7.345 12.062 1.00 59.41 129 ALA A C 1
ATOM 1039 O O . ALA A 1 129 ? 1.970 -7.342 12.177 1.00 59.41 129 ALA A O 1
ATOM 1040 N N . ARG A 1 130 ? 3.792 -7.436 10.867 1.00 60.09 130 ARG A N 1
ATOM 1041 C CA . ARG A 1 130 ? 3.090 -7.488 9.572 1.00 60.09 130 ARG A CA 1
ATOM 1042 C C . ARG A 1 130 ? 3.493 -8.720 8.759 1.00 60.09 130 ARG A C 1
ATOM 1044 O O . ARG A 1 130 ? 3.837 -8.606 7.590 1.00 60.09 130 ARG A O 1
ATOM 1051 N N . ASN A 1 131 ? 3.465 -9.889 9.393 1.00 67.88 131 ASN A N 1
ATOM 1052 C CA . ASN A 1 131 ? 3.736 -11.150 8.709 1.00 67.88 131 ASN A CA 1
ATOM 1053 C C . ASN A 1 131 ? 2.522 -11.529 7.855 1.00 67.88 131 ASN A C 1
ATOM 1055 O O . ASN A 1 131 ? 1.400 -11.594 8.361 1.00 67.88 131 ASN A O 1
ATOM 1059 N N . VAL A 1 132 ? 2.748 -11.783 6.570 1.00 63.34 132 VAL A N 1
ATOM 1060 C CA . VAL A 1 132 ? 1.722 -12.290 5.655 1.00 63.34 132 VAL A CA 1
ATOM 1061 C C . VAL A 1 132 ? 1.972 -13.776 5.445 1.00 63.34 132 VAL A C 1
ATOM 1063 O O . VAL A 1 132 ? 3.091 -14.182 5.145 1.00 63.34 132 VAL A O 1
ATOM 1066 N N . LYS A 1 133 ? 0.933 -14.601 5.604 1.00 66.25 133 LYS A N 1
ATOM 1067 C CA . LYS A 1 133 ? 0.989 -16.003 5.183 1.00 66.25 133 LYS A CA 1
ATOM 1068 C C . LYS A 1 133 ? 0.763 -16.045 3.678 1.00 66.25 133 LYS A C 1
ATOM 1070 O O . LYS A 1 133 ? -0.362 -15.864 3.220 1.00 66.25 133 LYS A O 1
ATOM 1075 N N . VAL A 1 134 ? 1.833 -16.254 2.925 1.00 64.50 134 VAL A N 1
ATOM 1076 C CA . VAL A 1 134 ? 1.759 -16.435 1.476 1.00 64.50 134 VAL A CA 1
ATOM 1077 C C . VAL A 1 134 ? 1.566 -17.922 1.198 1.00 64.50 134 VAL A C 1
ATOM 1079 O O . VAL A 1 134 ? 2.383 -18.740 1.615 1.00 64.50 134 VAL A O 1
ATOM 1082 N N . LYS A 1 135 ? 0.478 -18.282 0.511 1.00 71.81 135 LYS A N 1
ATOM 1083 C CA . LYS A 1 135 ? 0.363 -19.601 -0.116 1.00 71.81 135 LYS A CA 1
ATOM 1084 C C . LYS A 1 135 ? 1.093 -19.525 -1.450 1.00 71.81 135 LYS A C 1
ATOM 1086 O O . LYS A 1 135 ? 0.583 -18.919 -2.385 1.00 71.81 135 LYS A O 1
ATOM 1091 N N . ILE A 1 136 ? 2.292 -20.090 -1.513 1.00 61.19 136 ILE A N 1
ATOM 1092 C CA . ILE A 1 136 ? 2.998 -20.263 -2.780 1.00 61.19 136 ILE A CA 1
ATOM 1093 C C . ILE A 1 136 ? 2.369 -21.484 -3.445 1.00 61.19 136 ILE A C 1
ATOM 1095 O O . ILE A 1 136 ? 2.534 -22.605 -2.968 1.00 61.19 136 ILE A O 1
ATOM 1099 N N . VAL A 1 137 ? 1.579 -21.256 -4.492 1.00 53.97 137 VAL A N 1
ATOM 1100 C CA . VAL A 1 137 ? 1.143 -22.333 -5.380 1.00 53.97 137 VAL A CA 1
ATOM 1101 C C . VAL A 1 137 ? 2.277 -22.515 -6.376 1.00 53.97 137 VAL A C 1
ATOM 1103 O O . VAL A 1 137 ? 2.496 -21.660 -7.231 1.00 53.97 137 VAL A O 1
ATOM 1106 N N . SER A 1 138 ? 3.062 -23.571 -6.196 1.00 43.25 138 SER A N 1
ATOM 1107 C CA . SER A 1 138 ? 4.138 -23.921 -7.117 1.00 43.25 138 SER A CA 1
ATOM 1108 C C . SER A 1 138 ? 3.524 -24.301 -8.463 1.00 43.25 138 SER A C 1
ATOM 1110 O O . SER A 1 138 ? 3.047 -25.421 -8.626 1.00 43.25 138 SER A O 1
ATOM 1112 N N . PHE A 1 139 ? 3.521 -23.384 -9.427 1.00 42.31 139 PHE A N 1
ATOM 1113 C CA . PHE A 1 139 ? 3.394 -23.773 -10.826 1.00 42.31 139 PHE A CA 1
ATOM 1114 C C . PHE A 1 139 ? 4.762 -24.296 -11.256 1.00 42.31 139 PHE A C 1
ATOM 1116 O O . PHE A 1 139 ? 5.691 -23.531 -11.503 1.00 42.31 139 PHE A O 1
ATOM 1123 N N . ILE A 1 140 ? 4.899 -25.620 -11.246 1.00 34.97 140 ILE A N 1
ATOM 1124 C CA . ILE A 1 140 ? 5.984 -26.301 -11.944 1.00 34.97 140 ILE A CA 1
ATOM 1125 C C . ILE A 1 140 ? 5.669 -26.120 -13.430 1.00 34.97 140 ILE A C 1
ATOM 1127 O O . ILE A 1 140 ? 4.718 -26.714 -13.933 1.00 34.97 140 ILE A O 1
ATOM 1131 N N . LEU A 1 141 ? 6.414 -25.241 -14.099 1.00 35.81 141 LEU A N 1
ATOM 1132 C CA . LEU A 1 141 ? 6.532 -25.270 -15.553 1.00 35.81 141 LEU A CA 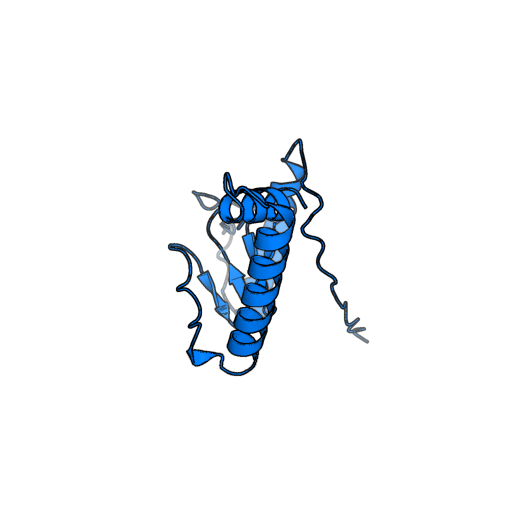1
ATOM 1133 C C . LEU A 1 141 ? 7.298 -26.555 -15.893 1.00 35.81 141 LEU A C 1
ATOM 1135 O O . LEU A 1 141 ? 8.473 -26.675 -15.544 1.00 35.81 141 LEU A O 1
ATOM 1139 N N . VAL A 1 142 ? 6.581 -27.526 -16.462 1.00 42.97 142 VAL A N 1
ATOM 1140 C CA . VAL A 1 142 ? 7.148 -28.672 -17.190 1.00 42.97 142 VAL A CA 1
ATOM 1141 C C . VAL A 1 142 ? 7.353 -28.245 -18.632 1.00 42.97 142 VAL A C 1
ATOM 1143 O O . VAL A 1 142 ? 6.422 -27.598 -19.164 1.00 42.97 142 VAL A O 1
#